Protein AF-A0A528V2Y0-F1 (afdb_monomer)

pLDDT: mean 98.19, std 1.46, range [87.81, 98.88]

Mean predicted aligned error: 1.81 Å

Sequence (83 aa):
VAAYCSVHKESAEAFFAESHHRNMLNIAGKVMMDRNAPEGVLDTPQSAYDDSKALIKEWHGKGRQHYAITPRFAITSSPEQLE

Foldseek 3Di:
DEDEFALDLVRLVVVQVVCVVVLHQYEYEREAFQDDDDPVRHDDLVCLVVSRVVCCVVFDVNRNYHYDSHHPDDVRDDPSNVD

Nearest PDB structures (foldseek):
  6ohc-assembly2_C  TM=1.003E+00  e=2.035E-10  Escherichia coli K-12
  6ohc-assembly2_D  TM=1.003E+00  e=2.867E-10  Escherichia coli K-12
  6ohc-assembly1_B  TM=1.002E+00  e=2.867E-10  Escherichia coli K-12
  6ohc-assembly1_A  TM=1.003E+00  e=6.525E-10  Escherichia coli K-12
  6ohb-assembly2_D  TM=1.004E+00  e=9.845E-10  Escherichia coli K-12

Radius of gyration: 12.53 Å; Cα contacts (8 Å, |Δi|>4): 146; chains: 1; bounding box: 32×20×31 Å

Structure (mmCIF, N/CA/C/O backbone):
data_AF-A0A528V2Y0-F1
#
_entry.id   AF-A0A528V2Y0-F1
#
loop_
_atom_site.group_PDB
_atom_site.id
_atom_site.type_symbol
_atom_site.label_atom_id
_atom_site.label_alt_id
_atom_site.label_comp_id
_atom_site.label_asym_id
_atom_site.label_entity_id
_atom_site.label_seq_id
_atom_site.pdbx_PDB_ins_code
_atom_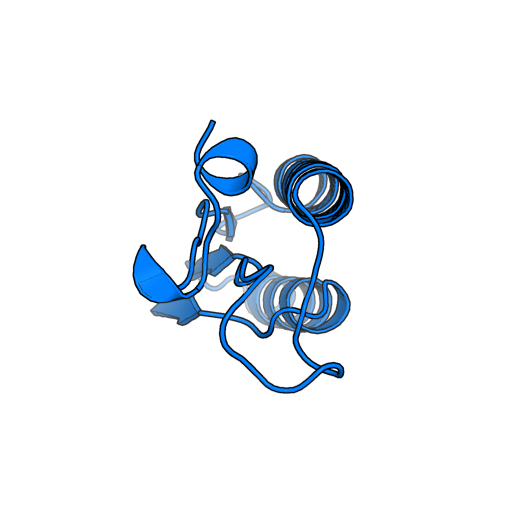site.Cartn_x
_atom_site.Cartn_y
_atom_site.Cartn_z
_atom_site.occupancy
_atom_site.B_iso_or_equiv
_atom_site.auth_seq_id
_atom_site.auth_comp_id
_atom_site.auth_asym_id
_atom_site.auth_atom_id
_atom_site.pdbx_PDB_model_num
ATOM 1 N N . VAL A 1 1 ? -4.246 -8.519 14.077 1.00 87.81 1 VAL A N 1
ATOM 2 C CA . VAL A 1 1 ? -3.377 -9.337 13.187 1.00 87.81 1 VAL A CA 1
ATOM 3 C C . VAL A 1 1 ? -2.532 -8.403 12.333 1.00 87.81 1 VAL A C 1
ATOM 5 O O . VAL A 1 1 ? -2.951 -7.268 12.125 1.00 87.81 1 VAL A O 1
ATOM 8 N N . ALA A 1 2 ? -1.352 -8.845 11.897 1.00 96.06 2 ALA A N 1
ATOM 9 C CA . ALA A 1 2 ? -0.580 -8.165 10.860 1.00 96.06 2 ALA A CA 1
ATOM 10 C C . ALA A 1 2 ? -0.868 -8.834 9.508 1.00 96.06 2 ALA A C 1
ATOM 12 O O . ALA A 1 2 ? -0.759 -10.057 9.414 1.00 96.06 2 ALA A O 1
ATOM 13 N N . ALA A 1 3 ? -1.277 -8.066 8.499 1.00 97.00 3 ALA A N 1
ATOM 14 C CA . ALA A 1 3 ? -1.646 -8.595 7.188 1.00 97.00 3 ALA A CA 1
ATOM 15 C C . ALA A 1 3 ? -0.935 -7.847 6.055 1.00 97.00 3 ALA A C 1
ATOM 17 O O . ALA A 1 3 ? -0.983 -6.620 5.972 1.00 97.00 3 ALA A O 1
ATOM 18 N N . TYR A 1 4 ? -0.326 -8.612 5.154 1.00 97.69 4 TYR A N 1
ATOM 19 C CA . TYR A 1 4 ? 0.182 -8.122 3.878 1.00 97.69 4 TYR A CA 1
ATOM 20 C C . TYR A 1 4 ? -0.956 -8.234 2.862 1.00 97.69 4 TYR A C 1
ATOM 22 O O . TYR A 1 4 ? -1.365 -9.347 2.526 1.00 97.69 4 TYR A O 1
ATOM 30 N N . CYS A 1 5 ? -1.520 -7.105 2.430 1.00 98.19 5 CYS A N 1
ATOM 31 C CA . CYS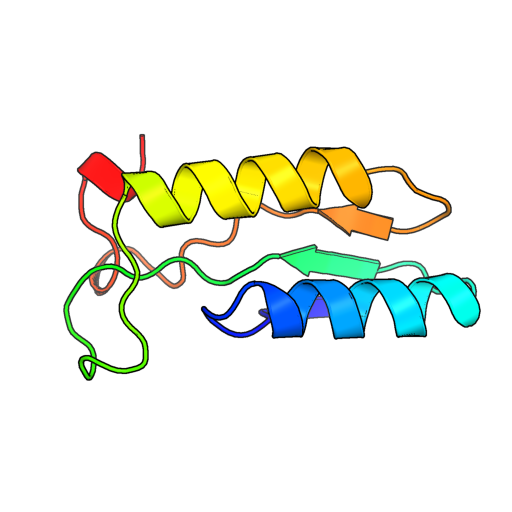 A 1 5 ? -2.569 -7.118 1.408 1.00 98.19 5 CYS A CA 1
ATOM 32 C C . CYS A 1 5 ? -1.955 -7.361 0.019 1.00 98.19 5 CYS A C 1
ATOM 34 O O . CYS A 1 5 ? -0.755 -7.588 -0.116 1.00 98.19 5 CYS A O 1
ATOM 36 N N . SER A 1 6 ? -2.765 -7.328 -1.039 1.00 98.38 6 SER A N 1
ATOM 37 C CA . SER A 1 6 ? -2.212 -7.372 -2.397 1.00 98.38 6 SER A CA 1
ATOM 38 C C . SER A 1 6 ? -1.580 -6.031 -2.809 1.00 98.38 6 SER A C 1
ATOM 40 O O . SER A 1 6 ? -1.673 -5.040 -2.080 1.00 98.38 6 SER A O 1
ATOM 42 N N . VAL A 1 7 ? -0.980 -5.995 -4.001 1.00 98.31 7 VAL A N 1
ATOM 43 C CA . VAL A 1 7 ? -0.552 -4.747 -4.657 1.00 98.31 7 VAL A CA 1
ATOM 44 C C . VAL A 1 7 ? -1.732 -3.881 -5.105 1.00 98.31 7 VAL A C 1
ATOM 46 O O . VAL A 1 7 ? -1.577 -2.693 -5.321 1.00 98.31 7 VAL A O 1
ATOM 49 N N . HIS A 1 8 ? -2.937 -4.436 -5.215 1.00 98.44 8 HIS A N 1
ATOM 50 C CA . HIS A 1 8 ? -4.136 -3.674 -5.555 1.00 98.44 8 HIS A CA 1
ATOM 51 C C . HIS A 1 8 ? -4.660 -2.959 -4.308 1.00 98.44 8 HIS A C 1
ATOM 53 O O . HIS A 1 8 ? -4.888 -3.595 -3.269 1.00 98.44 8 HIS A O 1
ATOM 59 N N . LYS A 1 9 ? -4.865 -1.645 -4.412 1.00 98.44 9 LYS A N 1
ATOM 60 C CA . LYS A 1 9 ? -5.347 -0.777 -3.329 1.00 98.44 9 LYS A CA 1
ATOM 61 C C . LYS A 1 9 ? -6.667 -1.283 -2.733 1.00 98.44 9 LYS A C 1
ATOM 63 O O . LYS A 1 9 ? -6.840 -1.290 -1.514 1.00 98.44 9 LYS A O 1
ATOM 68 N N . GLU A 1 10 ? -7.551 -1.790 -3.584 1.00 98.62 10 GLU A N 1
ATOM 69 C CA . GLU A 1 10 ? -8.891 -2.287 -3.262 1.00 98.62 10 GLU A CA 1
ATOM 70 C C . GLU A 1 10 ? -8.844 -3.456 -2.267 1.00 98.62 10 GLU A C 1
ATOM 72 O O . GLU A 1 10 ? -9.729 -3.606 -1.425 1.00 98.62 10 GLU A O 1
ATOM 77 N N . SER A 1 11 ? -7.783 -4.271 -2.307 1.00 98.62 11 SER A N 1
ATOM 78 C CA . SER A 1 11 ? -7.585 -5.362 -1.347 1.00 98.62 11 SER A CA 1
ATOM 79 C C . SER A 1 11 ? -7.390 -4.834 0.076 1.00 98.62 11 SER A C 1
ATOM 81 O O . SER A 1 11 ? -7.955 -5.398 1.016 1.00 98.62 11 SER A O 1
ATOM 83 N N . ALA A 1 12 ? -6.622 -3.752 0.239 1.00 98.50 12 ALA A N 1
ATOM 84 C CA . ALA A 1 12 ? -6.411 -3.123 1.538 1.00 98.50 12 ALA A CA 1
ATOM 85 C C . ALA A 1 12 ? -7.680 -2.407 2.021 1.00 98.50 12 ALA A C 1
ATOM 87 O O . ALA A 1 12 ? -8.032 -2.521 3.194 1.00 98.50 12 ALA A O 1
ATOM 88 N N . GLU A 1 13 ? -8.405 -1.730 1.125 1.00 98.62 13 GLU A N 1
ATOM 89 C CA . GLU A 1 13 ? -9.688 -1.092 1.448 1.00 98.62 13 GLU A CA 1
ATOM 90 C C . GLU A 1 13 ? -10.713 -2.111 1.952 1.00 98.62 13 GLU A C 1
ATOM 92 O O . GLU A 1 13 ? -11.300 -1.913 3.016 1.00 98.62 13 GLU A O 1
ATOM 97 N N . ALA A 1 14 ? -10.879 -3.231 1.243 1.00 98.75 14 ALA A N 1
ATOM 98 C CA . ALA A 1 14 ? -11.788 -4.297 1.648 1.00 98.75 14 ALA A CA 1
ATOM 99 C C . ALA A 1 14 ? -11.389 -4.900 3.005 1.00 98.75 14 ALA A C 1
ATOM 101 O O . ALA A 1 14 ? -12.238 -5.088 3.879 1.00 98.75 14 ALA A O 1
ATOM 102 N N . PHE A 1 15 ? -10.092 -5.152 3.219 1.00 98.69 15 PHE A N 1
ATOM 103 C CA . PHE A 1 15 ? -9.593 -5.672 4.492 1.00 98.69 15 PHE A CA 1
ATOM 104 C C . PHE A 1 15 ? -9.872 -4.708 5.653 1.00 98.69 15 PHE A C 1
ATOM 106 O O . PHE A 1 15 ? -10.368 -5.123 6.708 1.00 98.69 15 PHE A O 1
ATOM 113 N N . PHE A 1 16 ? -9.573 -3.419 5.477 1.00 98.75 16 PHE A N 1
ATOM 114 C CA . PHE A 1 16 ? -9.801 -2.423 6.517 1.00 98.75 16 PHE A CA 1
ATOM 115 C C . PHE A 1 16 ? -11.286 -2.184 6.779 1.00 98.75 16 PHE A C 1
ATOM 117 O O . PHE A 1 16 ? -11.672 -2.108 7.943 1.00 98.75 16 PHE A O 1
ATOM 124 N N . ALA A 1 17 ? -12.130 -2.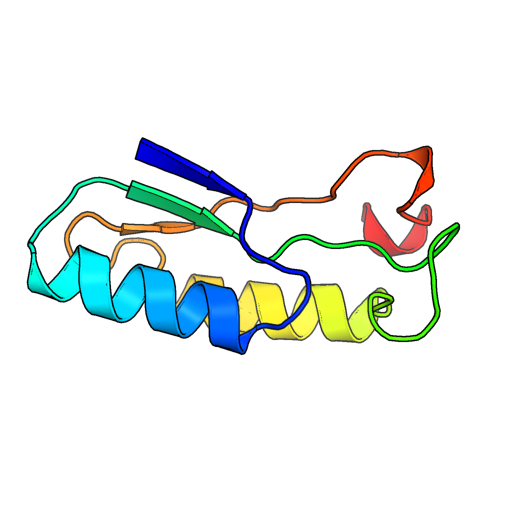134 5.748 1.00 98.75 17 ALA A N 1
ATOM 125 C CA . ALA A 1 17 ? -13.572 -1.974 5.911 1.00 98.75 17 ALA A CA 1
ATOM 126 C C . ALA A 1 17 ? -14.170 -3.105 6.761 1.00 98.75 17 ALA A C 1
ATOM 128 O O . ALA A 1 17 ? -14.821 -2.855 7.780 1.00 98.75 17 ALA A O 1
ATOM 129 N N . GLU A 1 18 ? -13.872 -4.354 6.401 1.00 98.62 18 GLU A N 1
ATOM 130 C CA . GLU A 1 18 ? -14.392 -5.529 7.096 1.00 98.62 18 GLU A CA 1
ATOM 131 C C . GLU A 1 18 ? -13.841 -5.659 8.524 1.00 98.62 18 GLU A C 1
ATOM 133 O O . GLU A 1 18 ? -14.571 -6.002 9.463 1.00 98.62 18 GLU A O 1
ATOM 138 N N . SER A 1 19 ? -12.556 -5.376 8.728 1.00 98.25 19 SER A N 1
ATOM 139 C CA . SER A 1 19 ? -11.960 -5.452 10.063 1.00 98.25 19 SER A CA 1
ATOM 140 C C . SER A 1 19 ? -12.382 -4.311 10.983 1.00 98.25 19 SER A C 1
ATOM 142 O O . SER A 1 19 ? -12.594 -4.539 12.179 1.00 98.25 19 SER A O 1
ATOM 144 N N . HIS A 1 20 ? -12.566 -3.110 10.435 1.00 98.56 20 HIS A N 1
ATOM 145 C CA . HIS A 1 20 ? -13.120 -1.973 11.156 1.00 98.56 20 HIS A CA 1
ATOM 146 C C . HIS A 1 20 ? -14.559 -2.255 11.592 1.00 98.56 20 HIS A C 1
ATOM 148 O O . HIS A 1 20 ? -14.883 -2.052 12.761 1.00 98.56 20 HIS A O 1
ATOM 154 N N . HIS A 1 21 ? -15.396 -2.806 10.704 1.00 98.62 21 HIS A N 1
ATOM 155 C CA . HIS A 1 21 ? -16.764 -3.217 11.038 1.00 98.62 21 HIS A CA 1
ATOM 156 C C . HIS A 1 21 ? -16.811 -4.212 12.214 1.00 98.62 21 HIS A C 1
ATOM 158 O O . HIS A 1 21 ? -17.699 -4.144 13.059 1.00 98.62 21 HIS A O 1
ATOM 164 N N . ARG A 1 22 ? -15.810 -5.094 12.328 1.00 98.38 22 ARG A N 1
ATOM 165 C CA . ARG A 1 22 ? -15.672 -6.062 13.434 1.00 98.38 22 ARG A CA 1
ATOM 166 C C . ARG A 1 22 ? -14.920 -5.516 14.656 1.00 98.38 22 ARG A C 1
ATOM 168 O O . ARG A 1 22 ? -14.624 -6.280 15.572 1.00 98.38 22 ARG A O 1
ATOM 175 N N . ASN A 1 23 ? -14.578 -4.225 14.677 1.00 98.25 23 ASN A N 1
ATOM 176 C CA . ASN A 1 23 ? -13.786 -3.571 15.726 1.00 98.25 23 ASN A CA 1
ATOM 177 C C . ASN A 1 23 ? -12.473 -4.313 16.068 1.00 98.25 23 ASN A C 1
ATOM 179 O O . ASN A 1 23 ? -12.036 -4.380 17.224 1.00 98.25 23 ASN A O 1
ATOM 183 N N . MET A 1 24 ? -11.838 -4.914 15.062 1.00 98.50 24 MET A N 1
ATOM 184 C CA . MET A 1 24 ? -10.581 -5.641 15.234 1.00 98.50 24 MET A CA 1
ATOM 185 C C . MET A 1 24 ? -9.404 -4.672 15.330 1.00 98.50 24 MET A C 1
ATOM 187 O O . MET A 1 24 ? -9.382 -3.665 14.628 1.00 98.50 24 MET A O 1
ATOM 191 N N . LEU A 1 25 ? -8.388 -5.008 16.133 1.00 98.38 25 LEU A N 1
ATOM 192 C CA . LEU A 1 25 ? -7.088 -4.339 16.046 1.00 98.38 25 LEU A CA 1
ATOM 193 C C . LEU A 1 25 ? -6.240 -5.016 14.979 1.00 98.38 25 LEU A C 1
ATOM 195 O O . LEU A 1 25 ? -5.817 -6.167 15.153 1.00 98.38 25 LEU A O 1
ATOM 199 N N . ASN A 1 26 ? -5.973 -4.293 13.896 1.00 98.31 26 ASN A N 1
ATOM 200 C CA . ASN A 1 26 ? -5.150 -4.790 12.806 1.00 98.31 26 ASN A CA 1
ATOM 201 C C . ASN A 1 26 ? -4.121 -3.768 12.345 1.00 98.31 26 ASN A C 1
ATOM 203 O O . ASN A 1 26 ? -4.331 -2.558 12.408 1.00 98.31 26 ASN A O 1
ATOM 207 N N . ILE A 1 27 ? -3.012 -4.318 11.860 1.00 98.75 27 ILE A N 1
ATOM 208 C CA . ILE A 1 27 ? -1.951 -3.597 11.179 1.00 98.75 27 ILE A CA 1
ATOM 209 C C . ILE A 1 27 ? -1.892 -4.168 9.763 1.00 98.75 27 ILE A C 1
ATOM 211 O O . ILE A 1 27 ? -1.712 -5.376 9.606 1.00 98.75 27 ILE A O 1
ATOM 215 N N . ALA A 1 28 ? -2.088 -3.347 8.740 1.00 98.69 28 ALA A N 1
ATOM 216 C CA . ALA A 1 28 ? -2.061 -3.818 7.358 1.00 98.69 28 ALA A CA 1
ATOM 217 C C . ALA A 1 28 ? -1.578 -2.733 6.398 1.00 98.69 28 ALA A C 1
ATOM 219 O O . ALA A 1 28 ? -1.555 -1.552 6.738 1.00 98.69 28 ALA A O 1
ATOM 220 N N . GLY A 1 29 ? -1.201 -3.130 5.191 1.00 98.62 29 GLY A N 1
ATOM 221 C CA . GLY A 1 29 ? -0.820 -2.202 4.136 1.00 98.62 29 GLY A CA 1
ATOM 222 C C . GLY A 1 29 ? -0.925 -2.835 2.760 1.00 98.62 29 GLY A C 1
ATOM 223 O O . GLY A 1 29 ? -0.883 -4.063 2.628 1.00 98.62 29 GLY A O 1
ATOM 224 N N . LYS A 1 30 ? -1.067 -1.982 1.741 1.00 98.75 30 LYS A N 1
ATOM 225 C CA . LYS A 1 30 ? -0.889 -2.367 0.339 1.00 98.75 30 LYS A CA 1
ATOM 226 C C . LYS A 1 30 ? 0.567 -2.789 0.143 1.00 98.75 30 LYS A C 1
ATOM 228 O O . LYS A 1 30 ? 1.474 -2.078 0.573 1.00 98.75 30 LYS A O 1
ATOM 233 N N . VAL A 1 31 ? 0.783 -3.930 -0.506 1.00 98.75 31 VAL A N 1
ATOM 234 C CA . VAL A 1 31 ? 2.134 -4.369 -0.873 1.00 98.75 31 VAL A CA 1
ATOM 235 C C . VAL A 1 31 ? 2.660 -3.508 -2.022 1.00 98.75 31 VAL A C 1
ATOM 237 O O . VAL A 1 31 ? 1.944 -3.293 -2.991 1.00 98.75 31 VAL A O 1
ATOM 240 N N . MET A 1 32 ? 3.905 -3.043 -1.925 1.00 98.75 32 MET A N 1
ATOM 241 C CA . MET A 1 32 ? 4.581 -2.273 -2.981 1.00 98.75 32 MET A CA 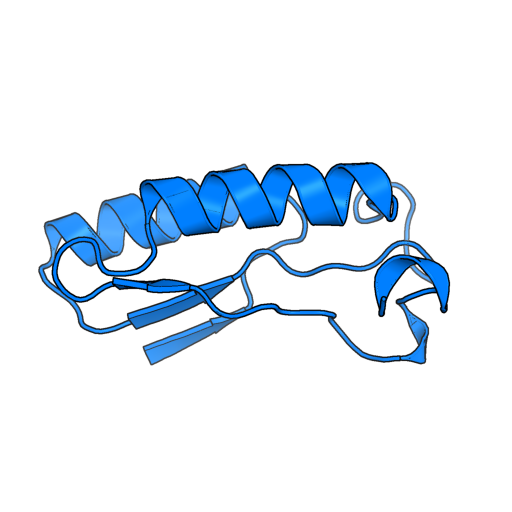1
ATOM 242 C C . MET A 1 32 ? 5.611 -3.159 -3.688 1.00 98.75 32 MET A C 1
ATOM 244 O O . MET A 1 32 ? 6.389 -3.852 -3.014 1.00 98.75 32 MET A O 1
ATOM 248 N N . MET A 1 33 ? 5.574 -3.186 -5.022 1.00 98.50 33 MET A N 1
ATOM 249 C CA . MET A 1 33 ? 6.507 -3.947 -5.855 1.00 98.50 33 MET A CA 1
ATOM 250 C C . MET A 1 33 ? 6.451 -3.494 -7.320 1.00 98.50 33 MET A C 1
ATOM 252 O O . MET A 1 33 ? 5.520 -3.829 -8.046 1.00 98.50 33 MET A O 1
ATOM 256 N N . ASP A 1 34 ? 7.481 -2.794 -7.778 1.00 98.62 34 ASP A N 1
ATOM 257 C CA . ASP A 1 34 ? 7.551 -2.211 -9.124 1.00 98.62 34 ASP A CA 1
ATOM 258 C C . ASP A 1 34 ? 8.498 -2.948 -10.085 1.00 98.62 34 ASP A C 1
ATOM 260 O O . ASP A 1 34 ? 8.640 -2.564 -11.247 1.00 98.62 34 ASP A O 1
ATOM 264 N N . ARG A 1 35 ? 9.143 -4.037 -9.642 1.00 98.56 35 ARG A N 1
ATOM 265 C CA . ARG A 1 35 ? 10.014 -4.855 -10.502 1.00 98.56 35 ARG A CA 1
ATOM 266 C C . ARG A 1 35 ? 10.043 -6.335 -10.129 1.00 98.56 35 ARG A C 1
ATOM 268 O O . ARG A 1 35 ? 9.626 -6.744 -9.048 1.00 98.56 35 ARG A O 1
ATOM 275 N N . ASN A 1 36 ? 10.632 -7.140 -11.016 1.00 98.25 36 ASN A N 1
ATOM 276 C CA . ASN A 1 36 ? 10.935 -8.562 -10.797 1.00 98.25 36 ASN A CA 1
ATOM 277 C C . ASN A 1 36 ? 9.707 -9.429 -10.459 1.00 98.25 36 ASN A C 1
ATOM 279 O O . ASN A 1 36 ? 9.791 -10.364 -9.660 1.00 98.25 36 ASN A O 1
ATOM 283 N N . ALA A 1 37 ? 8.566 -9.129 -11.082 1.00 97.94 37 ALA A N 1
ATOM 284 C CA . ALA A 1 37 ? 7.331 -9.892 -10.955 1.00 97.94 37 ALA A CA 1
ATOM 285 C C . ALA A 1 37 ? 6.459 -9.774 -12.222 1.00 97.94 37 ALA A C 1
ATOM 287 O O . ALA A 1 37 ? 6.765 -8.951 -13.086 1.00 97.94 37 ALA A O 1
ATOM 288 N N . PRO A 1 38 ? 5.398 -10.594 -12.368 1.00 98.19 38 PRO A N 1
ATOM 289 C CA . PRO A 1 38 ? 4.477 -10.500 -13.501 1.00 98.19 38 PRO A CA 1
ATOM 290 C C . PRO A 1 38 ? 3.804 -9.126 -13.604 1.00 98.19 38 PRO A C 1
ATOM 292 O O . PRO A 1 38 ? 3.451 -8.539 -12.587 1.00 98.19 38 PRO A O 1
ATOM 295 N N . GLU A 1 39 ? 3.553 -8.661 -14.829 1.00 96.88 39 GLU A N 1
ATOM 296 C CA . GLU A 1 39 ? 3.033 -7.314 -15.124 1.00 96.88 39 GLU A CA 1
ATOM 297 C C . GLU A 1 39 ? 1.763 -6.956 -14.338 1.00 96.88 39 GLU A C 1
ATOM 299 O O . GLU A 1 39 ? 1.676 -5.879 -13.761 1.00 96.88 39 GLU A O 1
ATOM 304 N N . GLY A 1 40 ? 0.812 -7.889 -14.224 1.00 97.38 40 GLY A N 1
ATOM 305 C CA . GLY A 1 40 ? -0.457 -7.660 -13.522 1.00 97.38 40 GLY A CA 1
ATOM 306 C C . GLY A 1 40 ? -0.349 -7.494 -12.003 1.00 97.38 40 GLY A C 1
ATOM 307 O O . GLY A 1 40 ? -1.371 -7.329 -11.348 1.00 97.38 40 GLY A O 1
ATOM 308 N N . VAL A 1 41 ? 0.853 -7.584 -11.427 1.00 97.94 41 VAL A N 1
ATOM 309 C CA . VAL A 1 41 ? 1.095 -7.321 -10.003 1.00 97.94 41 VAL A CA 1
ATOM 310 C C . VAL A 1 41 ? 2.195 -6.286 -9.767 1.00 97.94 41 VAL A C 1
ATOM 312 O O . VAL A 1 41 ? 2.701 -6.192 -8.650 1.00 97.94 41 VAL A O 1
ATOM 315 N N . LEU A 1 42 ? 2.584 -5.543 -10.804 1.00 98.50 42 LEU A N 1
ATOM 316 C CA . LEU A 1 42 ? 3.513 -4.432 -10.670 1.00 98.50 42 LEU A CA 1
ATOM 317 C C . LEU A 1 42 ? 2.752 -3.133 -10.419 1.00 98.50 42 LEU A C 1
ATOM 319 O O . LEU A 1 42 ? 1.767 -2.835 -11.094 1.00 98.50 42 LEU A O 1
ATOM 323 N N . ASP A 1 43 ? 3.238 -2.345 -9.467 1.00 98.44 43 ASP A N 1
ATOM 324 C CA . ASP A 1 43 ? 2.921 -0.925 -9.385 1.00 98.44 43 ASP A CA 1
ATOM 325 C C . ASP A 1 43 ? 4.094 -0.073 -9.900 1.00 98.44 43 ASP A C 1
ATOM 327 O O . ASP A 1 43 ? 4.974 -0.553 -10.612 1.00 98.44 43 ASP A O 1
ATOM 331 N N . THR A 1 44 ? 4.070 1.225 -9.612 1.00 98.69 44 THR A N 1
ATOM 332 C CA . THR A 1 44 ? 5.162 2.163 -9.903 1.00 98.69 44 THR A CA 1
ATOM 333 C C . THR A 1 44 ? 5.528 2.894 -8.614 1.00 98.69 44 THR A C 1
ATOM 335 O O . THR A 1 44 ? 4.682 2.952 -7.720 1.00 98.69 44 THR A O 1
ATOM 338 N N . PRO A 1 45 ? 6.711 3.522 -8.492 1.00 98.56 45 PRO A N 1
ATOM 339 C CA . PRO A 1 45 ? 7.028 4.348 -7.325 1.00 98.56 45 PRO A CA 1
ATOM 340 C C . PRO A 1 45 ? 5.948 5.401 -7.028 1.00 98.56 45 PRO A C 1
ATOM 342 O O . PRO A 1 45 ? 5.494 5.534 -5.893 1.00 98.56 45 PRO A O 1
ATOM 345 N N . GLN A 1 46 ? 5.452 6.080 -8.070 1.00 98.62 46 GLN A N 1
ATOM 346 C CA . GLN A 1 46 ? 4.423 7.111 -7.925 1.00 98.62 46 GLN A CA 1
ATOM 347 C C . GLN A 1 46 ? 3.079 6.527 -7.466 1.00 98.62 46 GLN A C 1
ATOM 349 O O . GLN A 1 46 ? 2.502 7.013 -6.496 1.00 98.62 46 GLN A O 1
ATOM 354 N N . SER A 1 47 ? 2.587 5.460 -8.108 1.00 98.44 47 SER A N 1
ATOM 355 C CA . SER A 1 47 ? 1.317 4.844 -7.696 1.00 98.44 47 SER A CA 1
ATOM 356 C C . SER A 1 47 ? 1.415 4.155 -6.331 1.00 98.44 47 SER A C 1
ATOM 358 O O . SER A 1 47 ? 0.470 4.211 -5.547 1.00 98.44 47 SER A O 1
ATOM 360 N N . ALA A 1 48 ? 2.564 3.563 -5.985 1.00 98.50 48 ALA A N 1
ATOM 361 C CA . ALA A 1 48 ? 2.847 3.029 -4.654 1.00 98.50 48 ALA A CA 1
ATOM 362 C C . ALA A 1 48 ? 2.718 4.103 -3.569 1.00 98.50 48 ALA A C 1
ATOM 364 O O . ALA A 1 48 ? 2.039 3.877 -2.559 1.00 98.50 48 ALA A O 1
ATOM 365 N N . TYR A 1 49 ? 3.319 5.271 -3.809 1.00 98.69 49 TYR A N 1
ATOM 366 C CA . TYR A 1 49 ? 3.244 6.427 -2.925 1.00 98.69 49 TYR A CA 1
ATOM 367 C C . TYR A 1 49 ? 1.813 6.962 -2.808 1.00 98.69 49 TYR A C 1
ATOM 369 O O . TYR A 1 49 ? 1.299 7.090 -1.694 1.00 98.69 49 TYR A O 1
ATOM 377 N N . ASP A 1 50 ? 1.151 7.241 -3.933 1.00 98.75 50 ASP A N 1
ATOM 378 C CA . ASP A 1 50 ? -0.178 7.858 -3.948 1.00 98.75 50 ASP A CA 1
ATOM 379 C C . ASP A 1 50 ? -1.233 6.959 -3.290 1.00 98.75 50 ASP A C 1
ATOM 381 O O . ASP A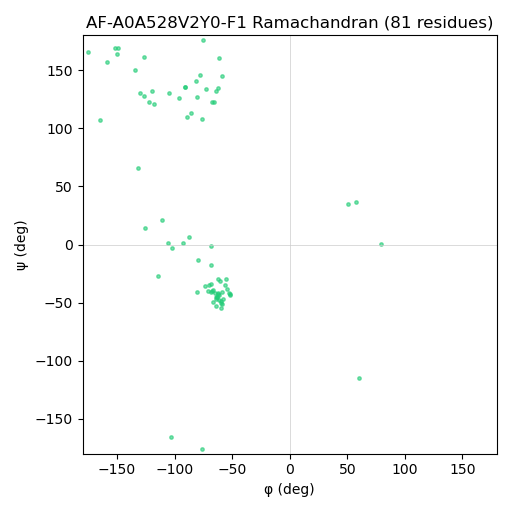 1 50 ? -1.995 7.421 -2.433 1.00 98.75 50 ASP A O 1
ATOM 385 N N . ASP A 1 51 ? -1.229 5.662 -3.611 1.00 98.75 51 ASP A N 1
ATOM 386 C CA . ASP A 1 51 ? -2.142 4.691 -3.008 1.00 98.75 51 ASP A CA 1
ATOM 387 C C . ASP A 1 51 ? -1.888 4.542 -1.510 1.00 98.75 51 ASP A C 1
ATOM 389 O O . ASP A 1 51 ? -2.828 4.584 -0.712 1.00 98.75 51 ASP A O 1
ATOM 393 N N . SER A 1 52 ? -0.621 4.390 -1.107 1.00 98.75 52 SER A N 1
ATOM 394 C CA . SER A 1 52 ? -0.266 4.250 0.307 1.00 98.75 52 SER A CA 1
ATOM 395 C C . SER A 1 52 ? -0.649 5.499 1.088 1.00 98.75 52 SER A C 1
ATOM 397 O O . SER A 1 52 ? -1.231 5.395 2.163 1.00 98.75 52 SER A O 1
ATOM 399 N N . LYS A 1 53 ? -0.409 6.691 0.536 1.00 98.75 53 LYS A N 1
ATOM 400 C CA . LYS A 1 53 ? -0.801 7.966 1.143 1.00 98.75 53 LYS A CA 1
ATOM 401 C C . LYS A 1 53 ? -2.315 8.085 1.295 1.00 98.75 53 LYS A C 1
ATOM 403 O O . LYS A 1 53 ? -2.784 8.526 2.347 1.00 98.75 53 LYS A O 1
ATOM 408 N N . ALA A 1 54 ? -3.081 7.677 0.284 1.00 98.88 54 ALA A N 1
ATOM 409 C CA . ALA A 1 54 ? -4.538 7.659 0.351 1.00 98.88 54 ALA A CA 1
ATOM 410 C C . ALA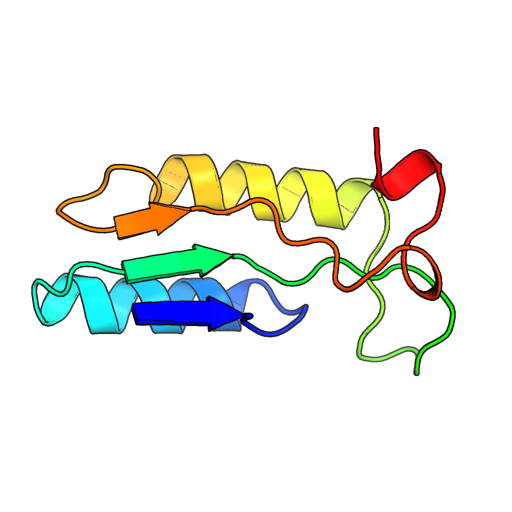 A 1 54 ? -5.047 6.681 1.423 1.00 98.88 54 ALA A C 1
ATOM 412 O O . ALA A 1 54 ? -5.897 7.048 2.234 1.00 98.88 54 ALA A O 1
ATOM 413 N N . LEU A 1 55 ? -4.490 5.467 1.479 1.00 98.81 55 LEU A N 1
ATOM 414 C CA . LEU A 1 55 ? -4.854 4.455 2.473 1.00 98.81 55 LEU A CA 1
ATOM 415 C C . LEU A 1 55 ? -4.460 4.862 3.898 1.00 98.81 55 LEU A C 1
ATOM 417 O O . LEU A 1 55 ? -5.238 4.644 4.823 1.00 98.81 55 LEU A O 1
ATOM 421 N N . ILE A 1 56 ? -3.296 5.487 4.090 1.00 98.81 56 ILE A N 1
ATOM 422 C CA . ILE A 1 56 ? -2.879 6.042 5.386 1.00 98.81 56 ILE A CA 1
ATOM 423 C C . ILE A 1 56 ? -3.880 7.094 5.842 1.00 98.81 56 ILE A C 1
ATOM 425 O O . ILE A 1 56 ? -4.358 7.022 6.970 1.00 98.81 56 ILE A O 1
ATOM 429 N N . LYS A 1 57 ? -4.214 8.046 4.963 1.00 98.81 57 LYS A N 1
ATOM 430 C CA . LYS A 1 57 ? -5.155 9.123 5.278 1.00 98.81 57 LYS A CA 1
ATOM 431 C C . LYS A 1 57 ? -6.527 8.584 5.688 1.00 98.81 57 LYS A C 1
ATOM 433 O O . LYS A 1 57 ? -7.134 9.134 6.599 1.00 98.81 57 LYS A O 1
ATOM 438 N N . GLU A 1 58 ? -7.011 7.548 5.009 1.00 98.62 58 GLU A N 1
ATOM 439 C CA . GLU A 1 58 ? -8.340 6.990 5.265 1.00 98.62 58 GLU A CA 1
ATOM 440 C C . GLU A 1 58 ? -8.376 6.050 6.479 1.00 98.62 58 GLU A C 1
ATOM 442 O O . GLU A 1 58 ? -9.335 6.073 7.250 1.00 98.62 58 GLU A O 1
ATOM 447 N N . TRP A 1 59 ? -7.357 5.205 6.658 1.00 98.69 59 TRP A N 1
ATOM 448 C CA . TRP A 1 59 ? -7.443 4.062 7.572 1.00 98.69 59 TRP A CA 1
ATOM 449 C C . TRP A 1 59 ? -6.508 4.128 8.772 1.00 98.69 59 TRP A C 1
ATOM 451 O O . TRP A 1 59 ? -6.827 3.541 9.807 1.00 98.69 59 TRP A O 1
ATOM 461 N N . HIS A 1 60 ? -5.365 4.812 8.688 1.00 98.75 60 HIS A N 1
ATOM 462 C CA . HIS A 1 60 ? -4.438 4.844 9.815 1.00 98.75 60 HIS A CA 1
ATOM 463 C C . HIS A 1 60 ? -5.048 5.618 10.993 1.00 98.75 60 HIS A C 1
ATOM 465 O O . HIS A 1 60 ? -5.402 6.786 10.871 1.00 98.75 60 HIS A O 1
ATOM 471 N N . GLY A 1 61 ? -5.164 4.967 12.151 1.00 98.31 61 GLY A N 1
ATOM 472 C CA . GLY A 1 61 ? -5.764 5.553 13.351 1.00 98.31 61 GLY A CA 1
ATOM 473 C C . GLY A 1 61 ? -7.297 5.557 13.348 1.00 98.31 61 GLY A C 1
ATOM 474 O O . GLY A 1 61 ? -7.906 6.013 14.316 1.00 98.31 61 GLY A O 1
ATOM 475 N N . LYS A 1 62 ? -7.948 5.031 12.302 1.00 98.50 62 LYS A N 1
ATOM 476 C CA . LYS A 1 62 ? -9.409 4.914 12.248 1.00 98.50 62 LYS A CA 1
ATOM 477 C C . LYS A 1 62 ? -9.866 3.750 13.125 1.00 98.50 62 LYS A C 1
ATOM 479 O O . LYS A 1 62 ? -9.654 2.579 12.805 1.00 98.50 62 LYS A O 1
ATOM 484 N N . GLY A 1 63 ? -10.483 4.065 14.262 1.00 98.19 63 GLY A N 1
ATOM 485 C CA . GLY A 1 63 ? -10.832 3.063 15.269 1.00 98.19 63 GLY A CA 1
ATOM 486 C C . GLY A 1 63 ? -9.578 2.350 15.781 1.00 98.19 63 GLY A C 1
ATOM 487 O O . GLY A 1 63 ? -8.719 2.964 16.404 1.00 98.19 63 GLY A O 1
ATOM 488 N N . ARG A 1 64 ? -9.468 1.044 15.512 1.00 98.44 64 ARG A N 1
ATOM 489 C CA . ARG A 1 64 ? -8.314 0.204 15.893 1.00 98.44 64 ARG A CA 1
ATOM 490 C C . ARG A 1 64 ? -7.476 -0.244 14.685 1.00 98.44 64 ARG A C 1
ATOM 492 O O . ARG A 1 64 ? -6.779 -1.256 14.757 1.00 98.44 64 ARG A O 1
ATOM 499 N N . GLN A 1 65 ? -7.583 0.475 13.567 1.00 98.75 65 GLN A N 1
ATOM 500 C CA . GLN A 1 65 ? -6.822 0.196 12.352 1.00 98.75 65 GLN A CA 1
ATOM 501 C C . GLN A 1 65 ? -5.507 0.977 12.335 1.00 98.75 65 GLN A C 1
ATOM 503 O O . GLN A 1 65 ? -5.469 2.175 12.615 1.00 98.75 65 GLN A O 1
ATOM 508 N N . HIS A 1 66 ? -4.427 0.301 11.960 1.00 98.81 66 HIS A N 1
ATOM 509 C CA . HIS A 1 66 ? -3.120 0.910 11.756 1.00 98.81 66 HIS A CA 1
ATOM 510 C C . HIS A 1 66 ? -2.594 0.544 10.369 1.00 98.81 66 HIS A C 1
ATOM 512 O O . HIS A 1 66 ? -2.527 -0.627 9.999 1.00 98.81 66 HIS A O 1
ATOM 518 N N . TYR A 1 67 ? -2.203 1.551 9.596 1.00 98.81 67 TYR A N 1
ATOM 519 C CA . TYR A 1 67 ? -1.523 1.329 8.324 1.00 98.81 67 TYR A CA 1
ATOM 520 C C . TYR A 1 67 ? -0.027 1.055 8.522 1.00 98.81 67 TYR A C 1
ATOM 522 O O . TYR A 1 67 ? 0.602 1.729 9.341 1.00 98.81 67 TYR A O 1
ATOM 530 N N . ALA A 1 68 ? 0.537 0.131 7.744 1.00 98.69 68 ALA A N 1
ATOM 531 C CA . ALA A 1 68 ? 1.970 -0.138 7.651 1.00 98.69 68 ALA A CA 1
ATOM 532 C C . ALA A 1 68 ? 2.481 0.083 6.219 1.00 98.69 68 ALA A C 1
ATOM 534 O O . 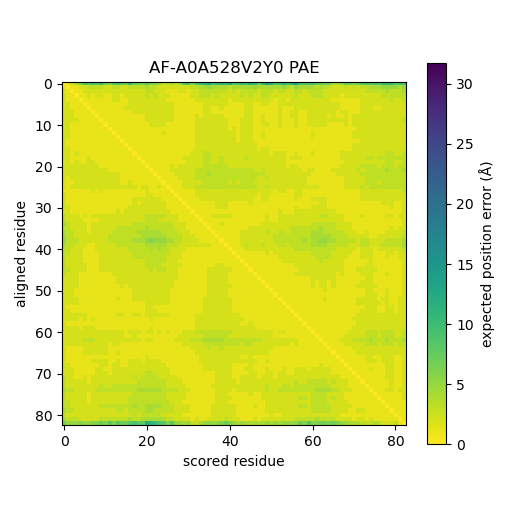ALA A 1 68 ? 1.911 -0.428 5.255 1.00 98.69 68 ALA A O 1
ATOM 535 N N . ILE A 1 69 ? 3.587 0.816 6.077 1.00 98.50 69 ILE A N 1
ATOM 536 C CA . ILE A 1 69 ? 4.324 0.906 4.809 1.00 98.50 69 ILE A CA 1
ATOM 537 C C . ILE A 1 69 ? 4.906 -0.476 4.505 1.00 98.50 69 ILE A C 1
ATOM 539 O O . ILE A 1 69 ? 5.613 -1.041 5.339 1.00 98.50 69 ILE A O 1
ATOM 543 N N . THR A 1 70 ? 4.564 -1.042 3.346 1.00 98.50 70 THR A N 1
ATOM 544 C CA . THR A 1 70 ? 4.752 -2.478 3.087 1.00 98.50 70 THR A CA 1
ATOM 545 C C . THR A 1 70 ? 5.431 -2.739 1.731 1.00 98.50 70 THR A C 1
ATOM 547 O O . THR A 1 70 ? 4.812 -3.310 0.831 1.00 98.50 70 THR A O 1
ATOM 550 N N . PRO A 1 71 ? 6.705 -2.345 1.530 1.00 98.25 71 PRO A N 1
ATOM 551 C CA . PRO A 1 71 ? 7.475 -2.853 0.398 1.00 98.25 71 PRO A CA 1
ATOM 552 C C . PRO A 1 71 ? 7.605 -4.365 0.557 1.00 98.25 71 PRO A C 1
ATOM 554 O O . PRO A 1 71 ? 7.883 -4.847 1.658 1.00 98.25 71 PRO A O 1
ATOM 557 N N . ARG A 1 72 ? 7.378 -5.134 -0.513 1.00 98.00 72 ARG A N 1
ATOM 558 C CA . ARG A 1 72 ? 7.361 -6.600 -0.401 1.00 98.00 72 ARG A CA 1
ATOM 559 C C . ARG A 1 72 ? 8.704 -7.121 0.122 1.00 98.00 72 ARG A C 1
ATOM 561 O O . ARG A 1 72 ? 8.737 -7.862 1.099 1.00 98.00 72 ARG A O 1
ATOM 568 N N . PHE A 1 73 ? 9.788 -6.749 -0.560 1.00 98.00 73 PHE A N 1
ATOM 569 C CA . PHE A 1 73 ? 11.194 -6.889 -0.169 1.00 98.00 73 PHE A CA 1
ATOM 570 C C . PHE A 1 73 ? 12.081 -6.200 -1.224 1.00 98.00 73 PHE A C 1
ATOM 572 O O . PHE A 1 73 ? 11.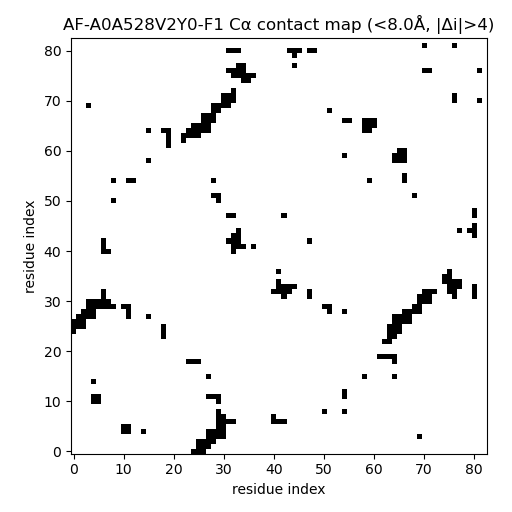640 -5.934 -2.340 1.00 98.00 73 PHE A O 1
ATOM 579 N N . ALA A 1 74 ? 13.356 -5.956 -0.904 1.00 98.06 74 ALA A N 1
ATOM 580 C CA . ALA A 1 74 ? 14.265 -5.136 -1.720 1.00 98.06 74 ALA A CA 1
ATOM 581 C C . ALA A 1 74 ? 14.429 -5.580 -3.190 1.00 98.06 74 ALA A C 1
ATOM 583 O O . ALA A 1 74 ? 14.685 -4.761 -4.071 1.00 98.06 74 ALA A O 1
ATOM 584 N N . ILE A 1 75 ? 14.289 -6.874 -3.493 1.00 98.25 75 ILE A N 1
ATOM 585 C CA . ILE A 1 75 ? 14.445 -7.361 -4.872 1.00 98.25 75 ILE A CA 1
ATOM 586 C C . ILE A 1 75 ? 13.289 -6.890 -5.756 1.00 98.25 75 ILE A C 1
ATOM 588 O O . ILE A 1 75 ? 13.519 -6.579 -6.920 1.00 98.25 75 ILE A O 1
ATOM 592 N N . THR A 1 76 ? 12.070 -6.792 -5.230 1.00 98.50 76 THR A N 1
ATOM 593 C CA . THR A 1 76 ? 10.895 -6.375 -6.012 1.00 98.50 76 THR A CA 1
ATOM 594 C C . THR A 1 76 ? 10.617 -4.877 -5.951 1.00 98.50 76 THR A C 1
ATOM 596 O O . THR A 1 76 ? 9.643 -4.443 -6.549 1.00 98.50 76 THR A O 1
ATOM 599 N N . SER A 1 77 ? 11.449 -4.105 -5.249 1.00 98.50 77 SER A N 1
ATOM 600 C CA . SER A 1 77 ? 11.305 -2.654 -5.102 1.00 98.50 77 SER A CA 1
ATOM 601 C C . SER A 1 77 ? 12.554 -1.946 -5.610 1.00 98.50 77 SER A C 1
ATOM 603 O O . SER A 1 77 ? 13.667 -2.252 -5.171 1.00 98.50 77 SER A O 1
ATOM 605 N N . SER A 1 78 ? 12.391 -1.044 -6.570 1.00 98.62 78 SER A N 1
ATOM 606 C CA . SER A 1 78 ? 13.442 -0.133 -7.022 1.00 98.62 78 SER A CA 1
ATOM 607 C C . SER A 1 78 ? 13.914 0.791 -5.888 1.00 98.62 78 SER A C 1
ATOM 609 O O . SER A 1 78 ? 13.196 0.959 -4.900 1.00 98.62 78 SER A O 1
ATOM 611 N N . PRO A 1 79 ? 15.114 1.393 -5.994 1.00 98.44 79 PRO A N 1
ATOM 612 C CA . PRO A 1 79 ? 15.524 2.459 -5.082 1.00 98.44 79 PRO A CA 1
ATOM 613 C C . PRO A 1 79 ? 14.489 3.585 -5.000 1.00 98.44 79 PRO A C 1
ATOM 615 O O . PRO A 1 79 ? 14.163 4.018 -3.906 1.00 98.44 79 PRO A O 1
ATOM 618 N N . GLU A 1 80 ? 13.905 3.985 -6.132 1.00 98.44 80 GLU A N 1
ATOM 619 C CA . GLU A 1 80 ? 12.895 5.042 -6.204 1.00 98.44 80 GLU A CA 1
ATOM 620 C C . GLU A 1 80 ? 11.619 4.699 -5.421 1.00 98.44 80 GLU A C 1
ATOM 622 O O . GLU A 1 80 ? 10.951 5.595 -4.919 1.00 98.44 80 GLU A O 1
ATOM 627 N N . GLN A 1 81 ? 11.270 3.413 -5.299 1.00 98.25 81 GLN A N 1
ATOM 628 C CA . GLN A 1 81 ? 10.134 2.953 -4.494 1.00 98.25 81 GLN A CA 1
ATOM 629 C C . GLN A 1 81 ? 10.445 2.889 -2.980 1.00 98.25 81 GLN A C 1
ATOM 631 O O . GLN A 1 81 ? 9.525 2.723 -2.178 1.00 98.25 81 GLN A O 1
ATOM 636 N N . LEU A 1 82 ? 11.717 2.971 -2.573 1.00 96.94 82 LEU A N 1
ATOM 637 C CA . LEU A 1 82 ? 12.152 2.853 -1.172 1.00 96.94 82 LEU A CA 1
ATOM 638 C C . LEU A 1 82 ? 12.484 4.197 -0.498 1.00 96.94 82 LEU A C 1
ATOM 640 O O . LEU 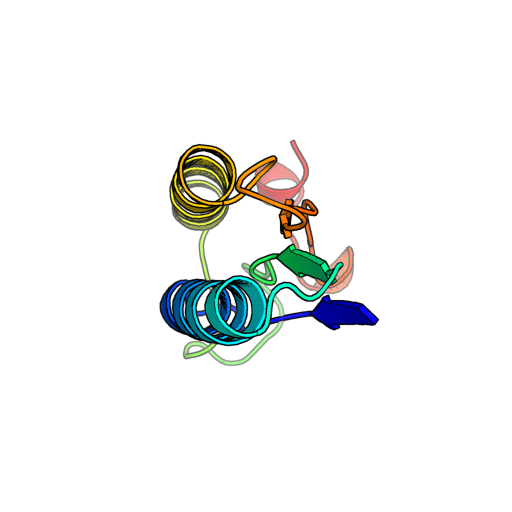A 1 82 ? 12.798 4.192 0.694 1.00 96.94 82 LEU A O 1
ATOM 644 N N . GLU A 1 83 ? 12.406 5.303 -1.238 1.00 91.31 83 GLU A N 1
ATOM 645 C CA . GLU A 1 83 ? 12.537 6.688 -0.749 1.00 91.31 83 GLU A CA 1
ATOM 646 C C . GLU A 1 83 ? 11.191 7.250 -0.255 1.00 91.31 83 GLU A C 1
ATOM 648 O O . GLU A 1 83 ? 11.183 7.938 0.794 1.00 91.31 83 GLU A O 1
#

Solvent-accessible surface area (backbone atoms only — not comparable to full-atom values): 4561 Å² total; per-residue (Å²): 87,80,46,82,37,44,60,49,60,64,49,31,52,53,52,50,53,57,36,53,76,68,70,40,61,36,37,33,23,44,29,35,30,52,38,90,67,62,74,96,60,49,53,40,47,66,58,43,49,53,51,48,51,51,48,37,70,68,37,40,67,46,83,51,29,36,59,42,95,34,66,74,46,72,81,26,31,50,72,77,58,73,114

Secondary structure (DSSP, 8-state):
-EEE--SSHHHHHHHHHHHHHTT--EEEE-EE--SSS-GGG---HHHHHHHHHHHHHHHTTSTTEEE--EE--GGGS-HHHH-